Protein AF-X0YEI9-F1 (afdb_monomer_lite)

pLDDT: mean 91.92, std 4.78, range [68.38, 97.94]

Radius of gyration: 16.41 Å; chains: 1; bounding box: 38×36×38 Å

InterPro domains:
  IPR036291 NAD(P)-binding domain superfamily [SSF51735] (2-75)

Organism: NCBI:txid412755

Sequence (115 aa):
MKIAEECGIKFTEPMNKDIIKSKVMNITSNNGVSTLIEATGIPSVAIDSLPLISKRGEIILLGSPRGEFKTDLTEMLEYIHHFRRGPVQFKGAHERQYPVKPNPFVKHSQERNSK

Secondary structure (DSSP, 8-state):
-HHHHHTT-S------HHHHHHHHHHHTTTS-EEEEEE-S--HHHHHHTGGGEEEEEEEEESS---S-----HHHHHHHHH-TTT--PEEEE-SS--S-SS-BTTBS--HHHHT-

Structure (mmCIF, N/CA/C/O backbone):
data_AF-X0YEI9-F1
#
_entry.id   AF-X0YEI9-F1
#
loop_
_atom_site.group_PDB
_atom_site.id
_atom_site.type_symbol
_atom_site.label_atom_id
_atom_site.label_alt_id
_atom_site.label_comp_id
_atom_site.label_asym_id
_atom_site.label_entity_id
_atom_site.label_seq_id
_atom_site.pdbx_PDB_ins_code
_atom_site.Cartn_x
_atom_site.Cartn_y
_atom_site.Cartn_z
_atom_site.occupancy
_atom_site.B_iso_or_equiv
_atom_site.auth_seq_id
_atom_site.auth_comp_id
_atom_site.auth_asym_id
_atom_site.auth_atom_id
_atom_site.pdbx_PDB_model_num
ATOM 1 N N . MET A 1 1 ? -16.558 13.276 -1.630 1.00 86.62 1 MET A N 1
ATOM 2 C CA . MET A 1 1 ? -16.947 12.070 -0.866 1.00 86.62 1 MET A CA 1
ATOM 3 C C . MET A 1 1 ? -18.294 11.529 -1.330 1.00 86.62 1 MET A C 1
ATOM 5 O O . MET A 1 1 ? -18.340 10.348 -1.622 1.00 86.62 1 MET A O 1
ATOM 9 N N . LYS A 1 2 ? -19.288 12.387 -1.608 1.00 91.69 2 LYS A N 1
ATOM 10 C CA . LYS A 1 2 ? -20.584 12.015 -2.211 1.00 91.69 2 LYS A CA 1
ATOM 11 C C . LYS A 1 2 ? -20.543 10.960 -3.339 1.00 91.69 2 LYS A C 1
ATOM 13 O O . LYS A 1 2 ? -21.224 9.956 -3.232 1.00 91.69 2 LYS A O 1
ATOM 18 N N . ILE A 1 3 ? -19.693 11.124 -4.362 1.00 95.62 3 ILE A N 1
ATOM 19 C CA . ILE A 1 3 ? -19.566 10.128 -5.454 1.00 95.62 3 ILE A CA 1
ATOM 20 C C . ILE A 1 3 ? -19.121 8.750 -4.925 1.00 95.62 3 ILE A C 1
ATOM 22 O O . ILE A 1 3 ? -19.626 7.726 -5.361 1.00 95.62 3 ILE A O 1
ATOM 26 N N . ALA A 1 4 ? -18.191 8.703 -3.967 1.00 93.88 4 ALA A N 1
ATOM 27 C CA . ALA A 1 4 ? -17.730 7.440 -3.391 1.00 93.88 4 ALA A CA 1
ATOM 28 C C . ALA A 1 4 ? -18.835 6.759 -2.563 1.00 93.88 4 ALA A C 1
ATOM 30 O O . ALA A 1 4 ? -19.006 5.546 -2.649 1.00 93.88 4 ALA A O 1
ATOM 31 N N . GLU A 1 5 ? -19.611 7.536 -1.807 1.00 94.75 5 GLU A N 1
ATOM 32 C CA . GLU A 1 5 ? -20.781 7.042 -1.068 1.00 94.75 5 GLU A CA 1
ATOM 33 C C . GLU A 1 5 ? -21.847 6.485 -2.028 1.00 94.75 5 GLU A C 1
ATOM 35 O O . GLU A 1 5 ? -22.362 5.391 -1.808 1.00 94.75 5 GLU A O 1
ATOM 40 N N . GLU A 1 6 ? -22.111 7.181 -3.139 1.00 96.75 6 GLU A N 1
ATOM 41 C CA . GLU A 1 6 ? -23.004 6.723 -4.216 1.00 96.75 6 GLU A CA 1
ATOM 42 C C . GLU A 1 6 ? -22.500 5.428 -4.882 1.00 96.75 6 GLU A C 1
ATOM 44 O O . GLU A 1 6 ? -23.302 4.592 -5.295 1.00 96.75 6 GLU A O 1
ATOM 49 N N . CYS A 1 7 ? -21.182 5.205 -4.920 1.00 96.81 7 CYS A N 1
ATOM 50 C CA . CYS A 1 7 ? -20.568 3.945 -5.353 1.00 96.81 7 CYS A CA 1
ATOM 51 C C . CYS A 1 7 ? -20.610 2.826 -4.290 1.00 96.81 7 CYS A C 1
ATOM 53 O O . CYS A 1 7 ? -20.021 1.765 -4.503 1.00 96.81 7 CYS A O 1
ATOM 55 N N . GLY A 1 8 ? -21.273 3.034 -3.149 1.00 96.56 8 GLY A N 1
ATOM 56 C CA . GLY A 1 8 ? -21.416 2.031 -2.092 1.00 96.56 8 GLY A CA 1
ATOM 57 C C . GLY A 1 8 ? -20.213 1.920 -1.151 1.00 96.56 8 GLY A C 1
ATOM 58 O O . GLY A 1 8 ? -20.089 0.932 -0.424 1.00 96.56 8 GLY A O 1
ATOM 59 N N . ILE A 1 9 ? -19.317 2.912 -1.134 1.00 96.00 9 ILE A N 1
ATOM 60 C CA . ILE A 1 9 ? -18.212 2.944 -0.172 1.00 96.00 9 ILE A CA 1
ATOM 61 C C . ILE A 1 9 ? -18.765 3.229 1.228 1.00 96.00 9 ILE A C 1
ATOM 63 O O . ILE A 1 9 ? -19.322 4.289 1.496 1.00 96.00 9 ILE A O 1
ATOM 67 N N . LYS A 1 10 ? -18.571 2.272 2.142 1.00 95.25 10 LYS A N 1
ATOM 68 C CA . LYS A 1 10 ? -19.110 2.322 3.511 1.00 95.25 10 LYS A CA 1
ATOM 69 C C . LYS A 1 10 ? -18.493 3.421 4.383 1.00 95.25 10 LYS A C 1
ATOM 71 O O . LYS A 1 10 ? -19.164 3.947 5.263 1.00 95.25 10 LYS A O 1
ATOM 76 N N . PHE A 1 11 ? -17.212 3.722 4.176 1.00 93.81 11 PHE A N 1
ATOM 77 C CA . PHE A 1 11 ? -16.469 4.698 4.968 1.00 93.81 11 PHE A CA 1
ATOM 78 C C . PHE A 1 11 ? -15.663 5.601 4.044 1.00 93.81 11 PHE A C 1
ATOM 80 O O . PHE A 1 11 ? -14.826 5.123 3.280 1.00 93.81 11 PHE A O 1
ATOM 87 N N . THR A 1 12 ? -15.889 6.905 4.140 1.00 94.06 12 THR A N 1
ATOM 88 C CA . THR A 1 12 ? -15.151 7.915 3.384 1.00 94.06 12 THR A CA 1
ATOM 89 C C . THR A 1 12 ? -14.556 8.923 4.343 1.00 94.06 12 THR A C 1
ATOM 91 O O . THR A 1 12 ? -15.266 9.488 5.170 1.00 94.06 12 THR A O 1
ATOM 94 N N . GLU A 1 13 ? -13.258 9.161 4.221 1.00 90.75 13 GLU A N 1
ATOM 95 C CA . GLU A 1 13 ? -12.533 10.082 5.085 1.00 90.75 13 GLU A CA 1
ATOM 96 C C . GLU A 1 13 ? -11.566 10.918 4.243 1.00 90.75 13 GLU A C 1
ATOM 98 O O . GLU A 1 13 ? -10.931 10.378 3.331 1.00 90.75 13 GLU A O 1
ATOM 103 N N . PRO A 1 14 ? -11.423 12.226 4.513 1.00 87.00 14 PRO A N 1
ATOM 104 C CA . PRO A 1 14 ? -10.367 13.010 3.898 1.00 87.00 14 PRO A CA 1
ATOM 105 C C . PRO A 1 14 ? -9.004 12.515 4.399 1.00 87.00 14 PRO A C 1
ATOM 107 O O . PRO A 1 14 ? -8.833 12.206 5.581 1.00 87.00 14 PRO A O 1
ATOM 110 N N . MET A 1 15 ? -8.014 12.468 3.506 1.00 83.06 15 MET A N 1
ATOM 111 C CA . MET A 1 15 ? -6.653 12.087 3.879 1.00 83.06 15 MET A CA 1
ATOM 112 C C . MET A 1 15 ? -6.028 13.183 4.751 1.00 83.06 15 MET A C 1
ATOM 114 O O . MET A 1 15 ? -5.686 14.260 4.270 1.00 83.06 15 MET A O 1
ATOM 118 N N . ASN A 1 16 ? -5.862 12.887 6.037 1.00 88.25 16 ASN A N 1
ATOM 119 C CA . ASN A 1 16 ? -5.095 13.684 6.986 1.00 88.25 16 ASN A CA 1
ATOM 120 C C . ASN A 1 16 ? -4.151 12.739 7.736 1.00 88.25 16 ASN A C 1
ATOM 122 O O . ASN A 1 16 ? -4.622 11.876 8.474 1.00 88.25 16 ASN A O 1
ATOM 126 N N . LYS A 1 17 ? -2.836 12.891 7.551 1.00 82.44 17 LYS A N 1
ATOM 127 C CA . LYS A 1 17 ? -1.820 11.968 8.089 1.00 82.44 17 LYS A CA 1
ATOM 128 C C . LYS A 1 17 ? -1.895 11.802 9.609 1.00 82.44 17 LYS A C 1
ATOM 130 O O . LYS A 1 17 ? -1.677 10.699 10.103 1.00 82.44 17 LYS A O 1
ATOM 135 N N . ASP A 1 18 ? -2.267 12.859 10.323 1.00 88.12 18 ASP A N 1
ATOM 136 C CA . ASP A 1 18 ? -2.282 12.883 11.787 1.00 88.12 18 ASP A CA 1
ATOM 137 C C . ASP A 1 18 ? -3.483 12.122 12.369 1.00 88.12 18 ASP A C 1
ATOM 139 O O . ASP A 1 18 ? -3.430 11.614 13.488 1.00 88.12 18 ASP A O 1
ATOM 143 N N . ILE A 1 19 ? -4.575 12.013 11.604 1.00 93.06 19 ILE A N 1
ATOM 144 C CA . ILE A 1 19 ? -5.867 11.503 12.090 1.00 93.06 19 ILE A CA 1
ATOM 145 C C . ILE A 1 19 ? -6.276 10.204 11.385 1.00 93.06 19 ILE A C 1
ATOM 147 O O . ILE A 1 19 ? -6.935 9.349 11.973 1.00 93.06 19 ILE A O 1
ATOM 151 N N . ILE A 1 20 ? -5.894 10.011 10.122 1.00 94.25 20 ILE A N 1
ATOM 152 C CA . ILE A 1 20 ? -6.411 8.909 9.301 1.00 94.25 20 ILE A CA 1
ATOM 153 C C . ILE A 1 20 ? -6.056 7.540 9.885 1.00 94.25 20 ILE A C 1
ATOM 155 O O . ILE A 1 20 ? -6.872 6.620 9.845 1.00 94.25 20 ILE A O 1
ATOM 159 N N . LYS A 1 21 ? -4.882 7.417 10.516 1.00 94.12 21 LYS A N 1
ATOM 160 C CA . LYS A 1 21 ? -4.454 6.174 11.160 1.00 94.12 21 LYS A CA 1
ATOM 161 C C . LYS A 1 21 ? -5.399 5.753 12.275 1.00 94.12 21 LYS A C 1
ATOM 163 O O . LYS A 1 21 ? -5.832 4.605 12.284 1.00 94.12 21 LYS A O 1
ATOM 168 N N . SER A 1 22 ? -5.751 6.651 13.193 1.00 95.19 22 SER A N 1
ATOM 169 C CA . SER A 1 22 ? -6.644 6.303 14.306 1.00 95.19 22 SER A CA 1
ATOM 170 C C . SER A 1 22 ? -8.036 5.911 13.805 1.00 95.19 22 SER A C 1
ATOM 172 O O . SER A 1 22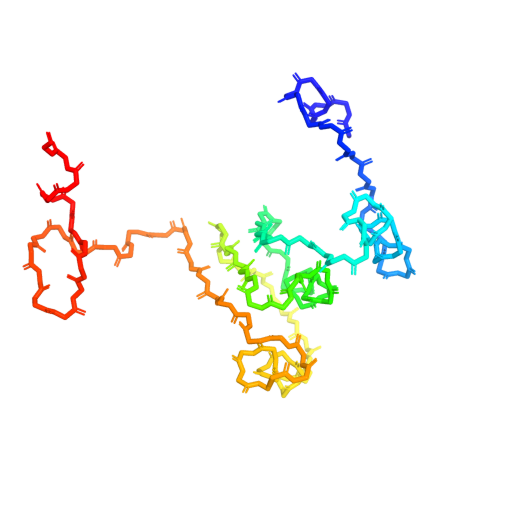 ? -8.608 4.935 14.288 1.00 95.19 22 SER A O 1
ATOM 174 N N . LYS A 1 23 ? -8.540 6.595 12.771 1.00 95.81 23 LYS A N 1
ATOM 175 C CA . LYS A 1 23 ? -9.819 6.268 12.125 1.00 95.81 23 LYS A CA 1
ATOM 176 C C . LYS A 1 23 ? -9.814 4.886 11.476 1.00 95.81 23 LYS A C 1
ATOM 178 O O . LYS A 1 23 ? -10.708 4.086 11.747 1.00 95.81 23 LYS A O 1
ATOM 183 N N . VAL A 1 24 ? -8.793 4.576 10.674 1.00 96.31 24 VAL A N 1
ATOM 184 C CA . VAL A 1 24 ? -8.647 3.255 10.043 1.00 96.31 24 VAL A CA 1
ATOM 185 C C . VAL A 1 24 ? -8.536 2.161 11.100 1.00 96.31 24 VAL A C 1
ATOM 187 O O . VAL A 1 24 ? -9.212 1.140 10.987 1.00 96.31 24 VAL A O 1
ATOM 190 N N . MET A 1 25 ? -7.745 2.373 12.154 1.00 96.06 25 MET A N 1
ATOM 191 C CA . MET A 1 25 ? -7.620 1.400 13.242 1.00 96.06 25 MET A CA 1
ATOM 192 C C . MET A 1 25 ? -8.957 1.169 13.950 1.00 96.06 25 MET A C 1
ATOM 194 O O . MET A 1 25 ? -9.313 0.022 14.193 1.00 96.06 25 MET A O 1
ATOM 198 N N . ASN A 1 26 ? -9.745 2.215 14.205 1.00 96.81 26 ASN A N 1
ATOM 199 C CA . ASN A 1 26 ? -11.075 2.065 14.797 1.00 96.81 26 ASN A CA 1
ATOM 200 C C . ASN A 1 26 ? -12.011 1.217 13.912 1.00 96.81 26 ASN A C 1
ATOM 202 O O . ASN A 1 26 ? -12.640 0.275 14.389 1.00 96.81 26 ASN A O 1
ATOM 206 N N . ILE A 1 27 ? -12.040 1.488 12.603 1.00 96.31 27 ILE A N 1
ATOM 207 C CA . ILE A 1 27 ? -12.870 0.746 11.636 1.00 96.31 27 ILE A CA 1
ATOM 208 C C . ILE A 1 27 ? -12.431 -0.723 11.512 1.00 96.31 27 ILE A C 1
ATOM 210 O O . ILE A 1 27 ? -13.256 -1.601 11.274 1.00 96.31 27 ILE A O 1
ATOM 214 N N . THR A 1 28 ? -11.136 -0.998 11.675 1.00 96.38 28 THR A N 1
ATOM 215 C CA . THR A 1 28 ? -10.522 -2.319 11.441 1.00 96.38 28 THR A CA 1
ATOM 216 C C . THR A 1 28 ? -10.226 -3.095 12.727 1.00 96.38 28 THR A C 1
ATOM 218 O O . THR A 1 28 ? -9.427 -4.035 12.716 1.00 96.38 28 THR A O 1
ATOM 221 N N . SER A 1 29 ? -10.838 -2.711 13.854 1.00 96.19 29 SER A N 1
ATOM 222 C CA . SER A 1 29 ? -10.609 -3.343 15.165 1.00 96.19 29 SER A CA 1
ATOM 223 C C . SER A 1 29 ? -9.119 -3.436 15.525 1.00 96.19 29 SER A C 1
ATOM 225 O O . SER A 1 29 ? -8.636 -4.459 16.004 1.00 96.19 29 SER A O 1
ATOM 227 N N . ASN A 1 30 ? -8.390 -2.351 15.263 1.00 95.62 30 ASN A N 1
ATOM 228 C CA . ASN A 1 30 ? -6.964 -2.164 15.518 1.00 95.62 30 ASN A CA 1
ATOM 229 C C . ASN A 1 30 ? -6.020 -3.078 14.709 1.00 95.62 30 ASN A C 1
ATOM 231 O O . ASN A 1 30 ? -4.866 -3.264 15.093 1.00 95.62 30 ASN A O 1
ATOM 235 N N . ASN A 1 31 ? -6.487 -3.642 13.588 1.00 94.19 31 ASN A N 1
ATOM 236 C CA . ASN A 1 31 ? -5.658 -4.485 12.720 1.00 94.19 31 ASN A CA 1
ATOM 237 C C . ASN A 1 31 ? -5.001 -3.719 11.566 1.00 94.19 31 ASN A C 1
ATOM 239 O O . ASN A 1 31 ? -3.940 -4.134 11.103 1.00 94.19 31 ASN A O 1
ATOM 243 N N . GLY A 1 32 ? -5.612 -2.628 11.096 1.00 95.94 32 GLY A N 1
ATOM 244 C CA . GLY A 1 32 ? -5.274 -2.002 9.818 1.00 95.94 32 GLY A CA 1
ATOM 245 C C . GLY A 1 32 ? -5.963 -2.691 8.636 1.00 95.94 32 GLY A C 1
ATOM 246 O O . GLY A 1 32 ? -6.684 -3.678 8.795 1.00 95.94 32 GLY A O 1
ATOM 247 N N . VAL A 1 33 ? -5.760 -2.164 7.429 1.00 97.12 33 VAL A N 1
ATOM 248 C CA . VAL A 1 33 ? -6.353 -2.728 6.206 1.00 97.12 33 VAL A CA 1
ATOM 249 C C . VAL A 1 33 ? -5.564 -3.938 5.709 1.00 97.12 33 VAL A C 1
ATOM 251 O O . VAL A 1 33 ? -4.336 -3.969 5.783 1.00 97.12 33 VAL A O 1
ATOM 254 N N . SER A 1 34 ? -6.247 -4.951 5.179 1.00 97.50 34 SER A N 1
ATOM 255 C CA . SER A 1 34 ? -5.577 -6.084 4.522 1.00 97.50 34 SER A CA 1
ATOM 256 C C . SER A 1 34 ? -4.948 -5.676 3.191 1.00 97.50 34 SER A C 1
ATOM 258 O O . SER A 1 34 ? -3.851 -6.118 2.867 1.00 97.50 34 SER A O 1
ATOM 260 N N . THR A 1 35 ? -5.635 -4.804 2.455 1.00 97.94 35 THR A N 1
ATOM 261 C CA . THR A 1 35 ? -5.260 -4.350 1.118 1.00 97.94 35 THR A CA 1
ATOM 262 C C . THR A 1 35 ? -5.457 -2.845 1.040 1.00 97.94 35 THR A C 1
ATOM 264 O O . THR A 1 35 ? -6.538 -2.338 1.343 1.00 97.94 35 THR A O 1
ATOM 267 N N . LEU A 1 36 ? -4.416 -2.135 0.618 1.00 97.00 36 LEU A N 1
ATOM 268 C CA . LEU A 1 36 ? -4.446 -0.710 0.329 1.00 97.00 36 LEU A CA 1
ATOM 269 C C . LEU A 1 36 ? -4.303 -0.486 -1.175 1.0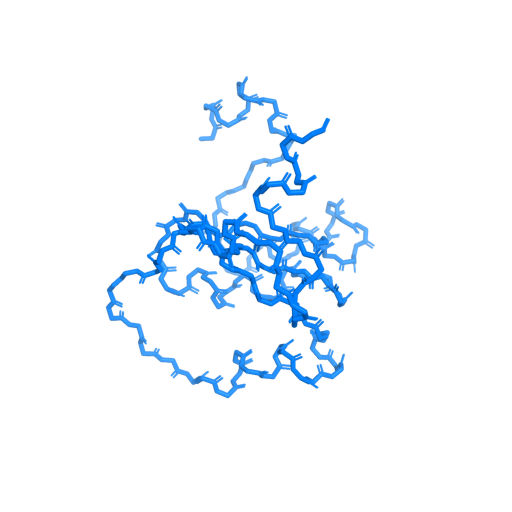0 97.00 36 LEU A C 1
ATOM 271 O O . LEU A 1 36 ? -3.372 -1.001 -1.784 1.00 97.00 36 LEU A O 1
ATOM 275 N N . ILE A 1 37 ? -5.202 0.290 -1.777 1.00 97.12 37 ILE A N 1
ATOM 276 C CA . ILE A 1 37 ? -5.123 0.655 -3.197 1.00 97.12 37 ILE A CA 1
ATOM 277 C C . ILE A 1 37 ? -4.705 2.121 -3.282 1.00 97.12 37 ILE A C 1
ATOM 279 O O . ILE A 1 37 ? -5.460 3.010 -2.894 1.00 97.12 37 ILE A O 1
ATOM 283 N N . GLU A 1 38 ? -3.502 2.370 -3.790 1.00 95.00 38 GLU A N 1
ATOM 284 C CA . GLU A 1 38 ? -3.017 3.712 -4.101 1.00 95.00 38 GLU A CA 1
ATOM 285 C C . GLU A 1 38 ? -3.450 4.045 -5.534 1.00 95.00 38 GLU A C 1
ATOM 287 O O . GLU A 1 38 ? -2.982 3.438 -6.501 1.00 95.00 38 GLU A O 1
ATOM 292 N N . ALA A 1 39 ? -4.402 4.969 -5.656 1.00 94.69 39 ALA A N 1
ATOM 293 C CA . ALA A 1 39 ? -5.001 5.382 -6.925 1.00 94.69 39 ALA A CA 1
ATOM 294 C C . ALA A 1 39 ? -4.951 6.907 -7.142 1.00 94.69 39 ALA A C 1
ATOM 296 O O . ALA A 1 39 ? -5.625 7.427 -8.028 1.00 94.69 39 ALA A O 1
ATOM 297 N N . THR A 1 40 ? -4.178 7.633 -6.331 1.00 93.12 40 THR A N 1
ATOM 298 C CA . THR A 1 40 ? -3.985 9.085 -6.457 1.00 93.12 40 THR A CA 1
ATOM 299 C C . THR A 1 40 ? -2.833 9.427 -7.396 1.00 93.12 40 THR A C 1
ATOM 301 O O . THR A 1 40 ? -2.857 10.483 -8.024 1.00 93.12 40 THR A O 1
ATOM 304 N N . GLY A 1 41 ? -1.819 8.555 -7.492 1.00 91.06 41 GLY A N 1
ATOM 305 C CA . GLY A 1 41 ? -0.591 8.835 -8.232 1.00 91.06 41 GLY A CA 1
ATOM 306 C C . GLY A 1 41 ? 0.323 9.855 -7.543 1.00 91.06 41 GLY A C 1
ATOM 307 O O . GLY A 1 41 ? 1.272 10.327 -8.168 1.00 91.06 41 GLY A O 1
ATOM 308 N N . ILE A 1 42 ? 0.065 10.200 -6.276 1.00 93.00 42 ILE A N 1
ATOM 309 C CA . ILE A 1 42 ? 0.872 11.136 -5.485 1.00 93.00 42 ILE A CA 1
ATOM 310 C C . ILE A 1 42 ? 1.910 10.336 -4.671 1.00 93.00 42 ILE A C 1
ATOM 312 O O . ILE A 1 42 ? 1.520 9.574 -3.782 1.00 93.00 42 ILE A O 1
ATOM 316 N N . PRO A 1 43 ? 3.228 10.518 -4.897 1.00 93.12 43 PRO A N 1
ATOM 317 C CA . PRO A 1 43 ? 4.260 9.696 -4.259 1.00 93.12 43 PRO A CA 1
ATOM 318 C C . PRO A 1 43 ? 4.246 9.725 -2.727 1.00 93.12 43 PRO A C 1
ATOM 320 O O . PRO A 1 43 ? 4.463 8.692 -2.098 1.00 93.12 43 PRO A O 1
ATOM 323 N N . SER A 1 44 ? 3.950 10.877 -2.114 1.00 92.75 44 SER A N 1
ATOM 324 C CA . SER A 1 44 ? 3.911 10.979 -0.651 1.00 92.75 44 SER A CA 1
ATOM 325 C C . SER A 1 44 ? 2.828 10.084 -0.048 1.00 92.75 44 SER A C 1
ATOM 327 O O . SER A 1 44 ? 3.087 9.382 0.924 1.00 92.75 44 SER A O 1
ATOM 329 N N . VAL A 1 45 ? 1.648 10.025 -0.680 1.00 92.31 45 VAL A N 1
ATOM 330 C CA . VAL A 1 45 ? 0.493 9.252 -0.194 1.00 92.31 45 VAL A CA 1
ATOM 331 C C . VAL A 1 45 ? 0.821 7.763 -0.117 1.00 92.31 45 VAL A C 1
ATOM 333 O O . VAL A 1 45 ? 0.410 7.098 0.835 1.00 92.31 45 VAL A O 1
ATOM 336 N N . ALA A 1 46 ? 1.610 7.246 -1.062 1.00 91.81 46 ALA A N 1
ATOM 337 C CA . ALA A 1 46 ? 2.053 5.855 -1.049 1.00 91.81 46 ALA A CA 1
ATOM 338 C C . ALA A 1 46 ? 2.856 5.510 0.220 1.00 91.81 46 ALA A C 1
ATOM 340 O O . ALA A 1 46 ? 2.704 4.417 0.752 1.00 91.81 46 ALA A O 1
ATOM 341 N N . ILE A 1 47 ? 3.667 6.444 0.731 1.00 91.94 47 ILE A N 1
ATOM 342 C CA . ILE A 1 47 ? 4.496 6.240 1.930 1.00 91.94 47 ILE A CA 1
ATOM 343 C C . ILE A 1 47 ? 3.707 6.540 3.206 1.00 91.94 47 ILE A C 1
ATOM 345 O O . ILE A 1 47 ? 3.722 5.745 4.146 1.00 91.94 47 ILE A O 1
ATOM 349 N N . ASP A 1 48 ? 2.950 7.636 3.217 1.00 92.75 48 ASP A N 1
ATOM 350 C CA . ASP A 1 48 ? 2.140 8.067 4.363 1.00 92.75 48 ASP A CA 1
ATOM 351 C C . ASP A 1 48 ? 1.065 7.050 4.760 1.00 92.75 48 ASP A C 1
ATOM 353 O O . ASP A 1 48 ? 0.593 7.038 5.898 1.00 92.75 48 ASP A O 1
ATOM 357 N N . SER A 1 49 ? 0.652 6.213 3.810 1.00 93.94 49 SER A N 1
ATOM 358 C CA . SER A 1 49 ? -0.403 5.224 3.989 1.00 93.94 49 SER A CA 1
ATOM 359 C 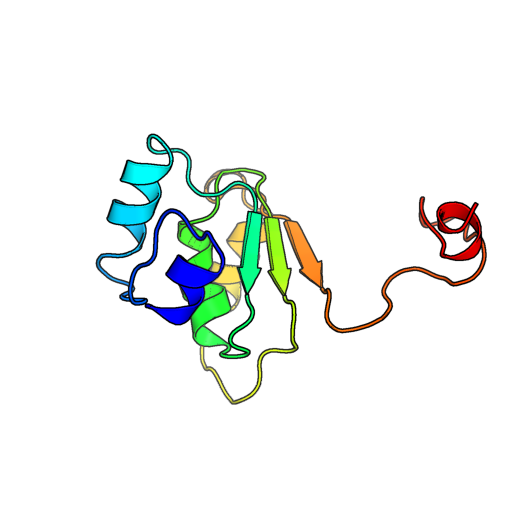C . SER A 1 49 ? 0.096 3.837 4.410 1.00 93.94 49 SER A C 1
ATOM 361 O O . SER A 1 49 ? -0.705 3.035 4.888 1.00 93.94 49 SER A O 1
ATOM 363 N N . LEU A 1 50 ? 1.406 3.558 4.349 1.00 94.44 50 LEU A N 1
ATOM 364 C CA . LEU A 1 50 ? 1.979 2.281 4.811 1.00 94.44 50 LEU A CA 1
ATOM 365 C C . LEU A 1 50 ? 1.628 1.928 6.269 1.00 94.44 50 LEU A C 1
ATOM 367 O O . LEU A 1 50 ? 1.283 0.773 6.523 1.00 94.44 50 LEU A O 1
ATOM 371 N N . PRO A 1 51 ? 1.612 2.876 7.234 1.00 94.12 51 PRO A N 1
ATOM 372 C CA . PRO A 1 51 ? 1.216 2.586 8.613 1.00 94.12 51 PRO A CA 1
ATOM 373 C C . PRO A 1 51 ? -0.251 2.160 8.789 1.00 94.12 51 PRO A C 1
ATOM 375 O O . PRO A 1 51 ? -0.635 1.784 9.900 1.00 94.12 51 PRO A O 1
ATOM 378 N N . LEU A 1 52 ? -1.085 2.295 7.751 1.00 95.62 52 LEU A N 1
ATOM 379 C CA . LEU A 1 52 ? -2.499 1.906 7.760 1.00 95.62 52 LEU A CA 1
ATOM 380 C C . LEU A 1 52 ? -2.686 0.418 7.449 1.00 95.62 52 LEU A C 1
ATOM 382 O O . LEU A 1 52 ? -3.758 -0.130 7.705 1.00 95.62 52 LEU A O 1
ATOM 386 N N . ILE A 1 53 ? -1.664 -0.221 6.878 1.00 96.38 53 ILE A N 1
ATOM 387 C CA . ILE A 1 53 ? -1.713 -1.596 6.397 1.00 96.38 53 ILE A CA 1
ATOM 388 C C . ILE A 1 53 ? -1.465 -2.546 7.567 1.00 96.38 53 ILE A C 1
ATOM 390 O O . ILE A 1 53 ? -0.563 -2.363 8.385 1.00 96.38 53 ILE A O 1
ATOM 394 N N . SER A 1 54 ? -2.285 -3.584 7.643 1.00 95.81 54 SER A N 1
ATOM 395 C CA . SER A 1 54 ? -2.114 -4.680 8.588 1.00 95.81 54 SER A CA 1
ATOM 396 C C . SER A 1 54 ? -0.812 -5.447 8.342 1.00 95.81 54 SER A C 1
ATOM 398 O O . SER A 1 54 ? -0.254 -5.469 7.241 1.00 95.81 54 SER A O 1
ATOM 400 N N . LYS A 1 55 ? -0.309 -6.141 9.369 1.00 93.31 55 LYS A N 1
ATOM 401 C CA . LYS A 1 55 ? 0.855 -7.020 9.191 1.00 93.31 55 LYS A CA 1
ATOM 402 C C . LYS A 1 55 ? 0.544 -8.091 8.145 1.00 93.31 55 LYS A C 1
ATOM 404 O O . LYS A 1 55 ? -0.454 -8.790 8.275 1.00 93.31 55 LYS A O 1
ATOM 409 N N . ARG A 1 56 ? 1.458 -8.279 7.184 1.00 94.00 56 ARG A N 1
ATOM 410 C CA . ARG A 1 56 ? 1.295 -9.185 6.026 1.00 94.00 56 ARG A CA 1
ATOM 411 C C . ARG A 1 56 ? 0.202 -8.763 5.037 1.00 94.00 56 ARG A C 1
ATOM 413 O O . ARG A 1 56 ? -0.156 -9.561 4.173 1.00 94.00 56 ARG A O 1
ATOM 420 N N . GLY A 1 57 ? -0.312 -7.541 5.155 1.00 96.94 57 GLY A N 1
ATOM 421 C CA . GLY A 1 57 ? -1.173 -6.951 4.143 1.00 96.94 57 GLY A CA 1
ATOM 422 C C . GLY A 1 57 ? -0.406 -6.584 2.874 1.00 96.94 57 GLY A C 1
ATOM 423 O O . GLY A 1 57 ? 0.759 -6.946 2.674 1.00 96.94 57 GLY A O 1
ATOM 424 N N . GLU A 1 58 ? -1.073 -5.845 2.003 1.00 97.69 58 GLU A N 1
ATOM 425 C CA . GLU A 1 58 ? -0.535 -5.464 0.705 1.00 97.69 58 GLU A CA 1
ATOM 426 C C . GLU A 1 58 ? -0.895 -4.030 0.326 1.00 97.69 58 GLU A C 1
ATOM 428 O O . GLU A 1 58 ? -1.930 -3.497 0.730 1.00 97.69 58 GLU A O 1
ATOM 433 N N . ILE A 1 59 ? -0.041 -3.434 -0.498 1.00 96.94 59 ILE A N 1
ATOM 434 C CA . ILE A 1 59 ? -0.312 -2.203 -1.229 1.00 96.94 59 ILE A CA 1
ATOM 435 C C . ILE A 1 59 ? -0.327 -2.502 -2.728 1.00 96.94 59 ILE A C 1
ATOM 437 O O . ILE A 1 59 ? 0.575 -3.154 -3.261 1.00 96.94 59 ILE A O 1
ATOM 441 N N . ILE A 1 60 ? -1.360 -2.014 -3.406 1.00 96.94 60 ILE A N 1
ATOM 442 C CA . ILE A 1 60 ? -1.540 -2.084 -4.852 1.00 96.94 60 ILE A CA 1
ATOM 443 C C . ILE A 1 60 ? -1.387 -0.671 -5.404 1.00 96.94 60 ILE A C 1
ATOM 445 O O . ILE A 1 60 ? -2.223 0.196 -5.154 1.00 96.94 60 ILE A O 1
ATOM 449 N N . LEU A 1 61 ? -0.326 -0.448 -6.173 1.00 95.06 61 LEU A N 1
ATOM 450 C CA . LEU A 1 61 ? -0.098 0.787 -6.914 1.00 95.06 61 LEU A CA 1
ATOM 451 C C . LEU A 1 61 ? -0.859 0.695 -8.241 1.00 95.06 61 LEU A C 1
ATOM 453 O O . LEU A 1 61 ? -0.399 0.044 -9.187 1.00 95.06 61 LEU A O 1
ATOM 457 N N . LEU A 1 62 ? -2.055 1.289 -8.288 1.00 94.62 62 LEU A N 1
ATOM 458 C CA . LEU A 1 62 ? -2.928 1.239 -9.466 1.00 94.62 62 LEU A CA 1
ATOM 459 C C . LEU A 1 62 ? -2.370 2.079 -10.619 1.00 94.62 62 LEU A C 1
ATOM 461 O O . LEU A 1 62 ? -2.532 1.726 -11.783 1.00 94.62 62 LEU A O 1
ATOM 465 N N . GLY A 1 63 ? -1.677 3.165 -10.288 1.00 89.44 63 GLY A N 1
ATOM 466 C CA . GLY A 1 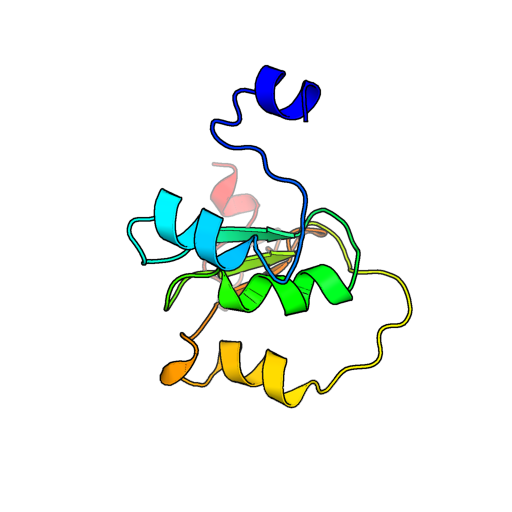63 ? -0.929 3.992 -11.225 1.00 89.44 63 GLY A CA 1
ATOM 467 C C . GLY A 1 63 ? 0.540 4.096 -10.837 1.00 89.44 63 GLY A C 1
ATOM 468 O O . GLY A 1 63 ? 0.932 3.751 -9.724 1.00 89.44 63 GLY A O 1
ATOM 469 N N . SER A 1 64 ? 1.365 4.600 -11.754 1.00 88.69 64 SER A N 1
ATOM 470 C CA . SER A 1 64 ? 2.711 5.055 -11.400 1.00 88.69 64 SER A CA 1
ATOM 471 C C . SER A 1 64 ? 2.608 6.365 -10.615 1.00 88.69 64 SER A C 1
ATOM 473 O O . SER A 1 64 ? 2.042 7.318 -11.159 1.00 88.69 64 SER A O 1
ATOM 475 N N . PRO A 1 65 ? 3.160 6.462 -9.391 1.00 90.06 65 PRO A N 1
ATOM 476 C CA . PRO A 1 65 ? 3.283 7.744 -8.712 1.00 90.06 65 PRO A CA 1
ATOM 477 C C . PRO A 1 65 ? 4.119 8.715 -9.555 1.00 90.06 65 PRO A C 1
ATOM 479 O O . PRO A 1 65 ? 5.153 8.325 -10.100 1.00 90.06 65 PRO A O 1
ATOM 482 N N . ARG A 1 66 ? 3.666 9.964 -9.702 1.00 89.75 66 ARG A N 1
ATOM 483 C CA . ARG A 1 66 ? 4.313 10.983 -10.545 1.00 89.75 66 ARG A CA 1
ATOM 484 C C . ARG A 1 66 ? 4.705 12.209 -9.729 1.00 89.75 66 ARG A C 1
ATOM 486 O O . ARG A 1 66 ? 3.997 12.603 -8.809 1.00 89.75 66 ARG A O 1
ATOM 493 N N . GLY A 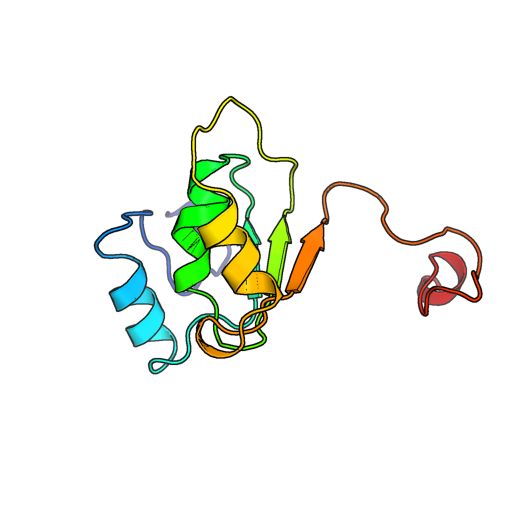1 67 ? 5.799 12.848 -10.134 1.00 91.44 67 GLY A N 1
ATOM 494 C CA . GLY A 1 67 ? 6.345 14.038 -9.481 1.00 91.44 67 GLY A CA 1
ATOM 495 C C . GLY A 1 67 ? 7.516 13.725 -8.552 1.00 91.44 67 GLY A C 1
ATOM 496 O O . GLY A 1 67 ? 7.770 12.573 -8.201 1.00 91.44 67 GLY A O 1
ATOM 497 N N . GLU A 1 68 ? 8.251 14.768 -8.182 1.00 91.88 68 GLU A N 1
ATOM 498 C CA . GLU A 1 68 ? 9.378 14.651 -7.262 1.00 91.88 68 GLU A CA 1
ATOM 499 C C . GLU A 1 68 ? 8.886 14.508 -5.821 1.00 91.88 68 GLU A C 1
ATOM 501 O O . GLU A 1 68 ? 8.012 15.244 -5.362 1.00 91.88 68 GLU A O 1
ATOM 506 N N . PHE A 1 69 ? 9.475 13.567 -5.087 1.00 92.69 69 PHE A N 1
ATOM 507 C CA . PHE A 1 69 ? 9.229 13.405 -3.662 1.00 92.69 69 PHE A CA 1
ATOM 508 C C . PHE A 1 69 ? 10.520 13.009 -2.955 1.00 92.69 69 PHE A C 1
ATOM 510 O O . PHE A 1 69 ? 11.066 11.930 -3.178 1.00 92.69 69 PHE A O 1
ATOM 517 N N . LYS A 1 70 ? 11.021 13.909 -2.106 1.00 94.88 70 LYS A N 1
ATOM 518 C CA . LYS A 1 70 ? 12.223 13.684 -1.305 1.00 94.88 70 LYS A CA 1
ATOM 519 C C . LYS A 1 70 ? 11.841 12.990 -0.003 1.00 94.88 70 LYS A C 1
ATOM 521 O O . LYS A 1 70 ? 11.061 13.528 0.778 1.00 94.88 70 LYS A O 1
ATOM 526 N N . THR A 1 71 ? 12.409 11.816 0.238 1.00 92.50 71 THR A N 1
ATOM 527 C CA . THR A 1 71 ? 12.121 11.004 1.424 1.00 92.50 71 THR A CA 1
ATOM 528 C C . THR A 1 71 ? 13.290 10.075 1.745 1.00 92.50 71 THR A C 1
ATOM 530 O O . THR A 1 71 ? 14.179 9.893 0.910 1.00 92.50 71 THR A O 1
ATOM 533 N N . ASP A 1 72 ? 13.290 9.498 2.946 1.00 92.94 72 ASP A N 1
ATOM 534 C CA . ASP A 1 72 ? 14.198 8.410 3.299 1.00 92.94 72 ASP A CA 1
ATOM 535 C C . ASP A 1 72 ? 13.598 7.079 2.836 1.00 92.94 72 ASP A C 1
ATOM 537 O O . ASP A 1 72 ? 12.606 6.580 3.373 1.00 92.94 72 ASP A O 1
ATOM 541 N N . LEU A 1 73 ? 14.221 6.491 1.817 1.00 92.19 73 LEU A N 1
ATOM 542 C CA . LEU A 1 73 ? 13.785 5.219 1.258 1.00 92.19 73 LEU A CA 1
ATOM 543 C C . LEU A 1 73 ? 13.910 4.068 2.271 1.00 92.19 73 LEU A C 1
ATOM 545 O O . LEU A 1 73 ? 13.158 3.098 2.181 1.00 92.19 73 LEU A O 1
ATOM 549 N N . THR A 1 74 ? 14.802 4.181 3.258 1.00 93.06 74 THR A N 1
ATOM 550 C CA . THR A 1 74 ? 15.009 3.170 4.303 1.00 93.06 74 THR A CA 1
ATOM 551 C C . THR A 1 74 ? 13.715 2.897 5.064 1.00 93.06 74 THR A C 1
ATOM 553 O O . THR A 1 74 ? 13.328 1.740 5.235 1.00 93.06 74 THR A O 1
ATOM 556 N N . GLU A 1 75 ? 12.982 3.948 5.442 1.00 89.94 75 GLU A N 1
ATOM 557 C CA . GLU A 1 75 ? 11.737 3.810 6.201 1.00 89.94 75 GLU A CA 1
ATOM 558 C C . GLU A 1 75 ? 10.651 3.057 5.430 1.00 89.94 75 GLU A C 1
ATOM 560 O O . GLU A 1 75 ? 9.886 2.290 6.025 1.00 89.94 75 GLU A O 1
ATOM 565 N N . MET A 1 76 ? 10.588 3.274 4.115 1.00 91.69 76 MET A N 1
ATOM 566 C CA . MET A 1 76 ? 9.664 2.587 3.218 1.00 91.69 76 MET A CA 1
ATOM 567 C C . MET A 1 76 ? 10.091 1.131 3.002 1.00 91.69 76 MET A C 1
ATOM 569 O O . MET A 1 76 ? 9.266 0.227 3.132 1.00 91.69 76 MET A O 1
ATOM 573 N N . LEU A 1 77 ? 11.379 0.880 2.750 1.00 93.44 77 LEU A N 1
ATOM 574 C CA . LEU A 1 77 ? 11.899 -0.470 2.533 1.00 93.44 77 LEU A CA 1
ATOM 575 C C . LEU A 1 77 ? 11.739 -1.359 3.768 1.00 93.44 77 LEU A C 1
ATOM 577 O O . LEU A 1 77 ? 11.485 -2.554 3.612 1.00 93.44 77 LEU A O 1
ATOM 581 N N . GLU A 1 78 ? 11.817 -0.805 4.983 1.00 94.50 78 GLU A N 1
ATOM 582 C CA . GLU A 1 78 ? 11.551 -1.548 6.222 1.00 94.50 78 GLU A CA 1
ATOM 583 C C . GLU A 1 78 ? 10.157 -2.200 6.236 1.00 94.50 78 GLU A C 1
ATOM 585 O O . GLU A 1 78 ? 10.006 -3.283 6.800 1.00 94.50 78 GLU A O 1
ATOM 590 N N . TYR A 1 79 ? 9.142 -1.620 5.583 1.00 94.81 79 TYR A N 1
ATOM 591 C CA . TYR A 1 79 ? 7.825 -2.266 5.468 1.00 94.81 79 TYR A CA 1
ATOM 592 C C . TYR A 1 79 ? 7.854 -3.536 4.615 1.00 94.81 79 TYR A C 1
ATOM 594 O O . TYR A 1 79 ? 6.999 -4.394 4.779 1.00 94.81 79 TYR A O 1
ATOM 602 N N . ILE A 1 80 ? 8.826 -3.702 3.721 1.00 94.12 80 ILE A N 1
ATOM 603 C CA . ILE A 1 80 ? 8.902 -4.886 2.856 1.00 94.12 80 ILE A CA 1
ATOM 604 C C . ILE A 1 80 ? 9.480 -6.075 3.627 1.00 94.12 80 ILE A C 1
ATOM 606 O O . ILE A 1 80 ? 8.958 -7.187 3.555 1.00 94.12 80 ILE A O 1
ATOM 610 N N . HIS A 1 81 ? 10.567 -5.852 4.369 1.00 88.69 81 HIS A N 1
ATOM 611 C CA . HIS A 1 81 ? 11.400 -6.941 4.890 1.00 88.69 81 HIS A CA 1
ATOM 612 C C . HIS A 1 81 ? 11.487 -7.000 6.421 1.00 88.69 81 HIS A C 1
ATOM 614 O O . HIS A 1 81 ? 11.929 -8.014 6.962 1.00 88.69 81 HIS A O 1
ATOM 620 N N . HIS A 1 82 ? 11.047 -5.969 7.151 1.00 91.88 82 HIS A N 1
ATOM 621 C CA . HIS A 1 82 ? 11.147 -5.945 8.607 1.00 91.88 82 HIS A CA 1
ATOM 622 C C . HIS A 1 82 ? 9.848 -6.413 9.281 1.00 91.88 82 HIS A C 1
ATOM 624 O O . HIS A 1 82 ? 8.832 -5.714 9.302 1.00 91.88 82 HIS A O 1
ATOM 630 N N . PHE A 1 83 ? 9.892 -7.565 9.962 1.00 86.56 83 PHE A N 1
ATOM 631 C CA . PHE A 1 83 ? 8.714 -8.172 10.604 1.00 86.56 83 PHE A CA 1
ATOM 632 C C . PHE A 1 83 ? 7.964 -7.230 11.564 1.00 86.56 83 PHE A C 1
ATOM 634 O O . PHE A 1 83 ? 6.733 -7.249 11.616 1.00 86.56 83 PHE A O 1
ATOM 641 N N . ARG A 1 84 ? 8.684 -6.369 12.303 1.00 86.00 84 ARG A N 1
ATOM 642 C CA . ARG A 1 84 ? 8.074 -5.392 13.229 1.00 86.00 84 ARG A CA 1
ATOM 643 C C . ARG A 1 84 ? 7.135 -4.402 12.533 1.00 86.00 84 ARG A C 1
ATOM 645 O O . ARG A 1 84 ? 6.107 -4.081 13.120 1.00 86.00 84 ARG A O 1
ATOM 652 N N . ARG A 1 85 ? 7.468 -3.950 11.317 1.00 82.44 85 ARG A N 1
ATOM 653 C CA . ARG A 1 85 ? 6.612 -3.047 10.526 1.00 82.44 85 ARG A CA 1
ATOM 654 C C . ARG A 1 85 ? 5.501 -3.796 9.784 1.00 82.44 85 ARG A C 1
ATOM 656 O O . ARG A 1 85 ? 4.531 -3.182 9.367 1.00 82.44 85 ARG A O 1
ATOM 663 N N . GLY A 1 86 ? 5.599 -5.125 9.737 1.00 81.81 86 GLY A N 1
ATOM 664 C CA . GLY A 1 86 ? 4.699 -6.000 9.001 1.00 81.81 86 GLY A CA 1
ATOM 665 C C . GLY A 1 86 ? 5.234 -6.170 7.585 1.00 81.81 86 GLY A C 1
ATOM 666 O O . GLY A 1 86 ? 5.335 -5.167 6.903 1.00 81.81 86 GLY A O 1
ATOM 667 N N . PRO A 1 87 ? 5.593 -7.389 7.141 1.00 91.94 87 PRO A N 1
ATOM 668 C CA . PRO A 1 87 ? 6.139 -7.601 5.802 1.00 91.94 87 PRO A CA 1
ATOM 669 C C . PRO A 1 87 ? 5.027 -7.395 4.764 1.00 91.94 87 PRO A C 1
ATOM 671 O O . PRO A 1 87 ? 4.258 -8.314 4.475 1.00 91.94 87 PRO A O 1
ATOM 674 N N . VAL A 1 88 ? 4.888 -6.159 4.293 1.00 96.75 88 VAL A N 1
ATOM 675 C CA . VAL A 1 88 ? 3.876 -5.714 3.337 1.00 96.75 88 VAL A CA 1
ATOM 676 C C . VAL A 1 88 ? 4.291 -6.132 1.933 1.00 96.75 88 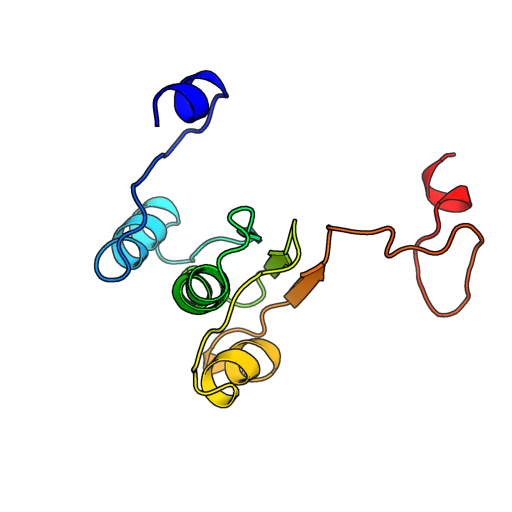VAL A C 1
ATOM 678 O O . VAL A 1 88 ? 5.429 -5.929 1.509 1.00 96.75 88 VAL A O 1
ATOM 681 N N . GLN A 1 89 ? 3.344 -6.685 1.179 1.00 96.31 89 GLN A N 1
ATOM 682 C CA . GLN A 1 89 ? 3.542 -6.972 -0.238 1.00 96.31 89 GLN A CA 1
ATOM 683 C C . GLN A 1 89 ? 3.286 -5.722 -1.078 1.00 96.31 89 GLN A C 1
ATOM 685 O O . GLN A 1 89 ? 2.214 -5.128 -0.999 1.00 96.31 89 GLN A O 1
ATOM 690 N N . PHE A 1 90 ? 4.244 -5.360 -1.927 1.00 94.88 90 PHE A N 1
ATOM 691 C CA . PHE A 1 90 ? 4.087 -4.290 -2.909 1.00 94.88 90 PHE A CA 1
ATOM 692 C C . PHE A 1 90 ? 3.725 -4.895 -4.263 1.00 94.88 90 PHE A C 1
ATOM 694 O O . PHE A 1 90 ? 4.443 -5.752 -4.778 1.00 94.88 90 PHE A O 1
ATOM 701 N N . LYS A 1 91 ? 2.605 -4.453 -4.836 1.00 93.62 91 LYS A N 1
ATOM 702 C CA . LYS A 1 91 ? 2.087 -4.931 -6.122 1.00 93.62 91 LYS A CA 1
ATOM 703 C C . LYS A 1 91 ? 1.821 -3.751 -7.048 1.00 93.62 91 LYS A C 1
ATOM 705 O O . LYS A 1 91 ? 1.343 -2.710 -6.608 1.00 93.62 91 LYS A O 1
ATOM 710 N N . GLY A 1 92 ? 2.113 -3.917 -8.335 1.00 92.06 92 GLY A N 1
ATOM 711 C CA . GLY A 1 92 ? 1.737 -2.949 -9.365 1.00 92.06 92 GLY A CA 1
ATOM 712 C C . GLY A 1 92 ? 0.508 -3.429 -10.132 1.00 92.06 92 GLY A C 1
ATOM 713 O O . GLY A 1 92 ? 0.362 -4.623 -10.378 1.00 92.06 92 GLY A O 1
ATOM 714 N N . ALA A 1 93 ? -0.367 -2.507 -10.520 1.00 90.62 93 ALA A N 1
ATOM 715 C CA . ALA A 1 93 ? -1.558 -2.816 -11.315 1.00 90.62 93 ALA A CA 1
ATOM 716 C C . ALA A 1 93 ? -1.767 -1.868 -12.513 1.00 90.62 93 ALA A C 1
ATOM 718 O O . ALA A 1 93 ? -2.782 -1.972 -13.192 1.00 90.62 93 ALA A O 1
ATOM 719 N N . HIS A 1 94 ? -0.806 -0.981 -12.796 1.00 83.88 94 HIS A N 1
ATOM 720 C CA . HIS A 1 94 ? -0.889 -0.032 -13.914 1.00 83.88 94 HIS A CA 1
ATOM 721 C C . HIS A 1 94 ? -0.766 -0.704 -15.289 1.00 83.88 94 HIS A C 1
ATOM 723 O O . HIS A 1 94 ? -1.431 -0.306 -16.237 1.00 83.88 94 HIS A O 1
ATOM 729 N N . GLU A 1 95 ? 0.077 -1.732 -15.396 1.00 83.06 95 GLU A N 1
ATOM 730 C CA . GLU A 1 95 ? 0.374 -2.415 -16.658 1.00 83.06 95 GLU A CA 1
ATOM 731 C C . GLU A 1 95 ? 0.217 -3.930 -16.542 1.00 83.06 95 GLU A C 1
ATOM 733 O O . GLU A 1 95 ? 0.153 -4.495 -15.445 1.00 83.06 95 GLU A O 1
ATOM 738 N N . ARG A 1 96 ? 0.190 -4.610 -17.695 1.00 78.50 96 ARG A N 1
ATOM 739 C CA . ARG A 1 96 ? 0.137 -6.078 -17.764 1.00 78.50 96 ARG A CA 1
ATOM 740 C C . ARG A 1 96 ? 1.373 -6.692 -17.097 1.00 78.50 96 ARG A C 1
ATOM 742 O O . ARG A 1 96 ? 2.442 -6.746 -17.693 1.00 78.50 96 ARG A O 1
ATOM 749 N N . GLN A 1 97 ? 1.207 -7.199 -15.874 1.00 79.44 97 GLN A N 1
ATOM 750 C CA . GLN A 1 97 ? 2.290 -7.854 -15.126 1.00 79.44 97 GLN A CA 1
ATOM 751 C C . GLN A 1 97 ? 2.430 -9.352 -15.426 1.00 79.44 97 GLN A C 1
ATOM 753 O O . GLN A 1 97 ? 3.496 -9.930 -15.224 1.00 79.44 97 GLN A O 1
ATOM 758 N N . TYR A 1 98 ? 1.361 -9.998 -15.900 1.00 85.25 98 TYR A N 1
ATOM 759 C CA . TYR A 1 98 ? 1.370 -11.428 -16.205 1.00 85.25 98 TYR A CA 1
ATOM 760 C C . TYR A 1 98 ? 1.742 -11.688 -17.666 1.00 85.25 98 TYR A C 1
ATOM 762 O O . TYR A 1 98 ? 1.257 -10.980 -18.554 1.00 85.25 98 TYR A O 1
ATOM 770 N N . PRO A 1 99 ? 2.543 -12.733 -17.944 1.00 89.19 99 PRO A N 1
ATOM 771 C CA . PRO A 1 99 ? 2.852 -13.119 -19.308 1.00 89.19 99 PRO A CA 1
ATOM 772 C C . PRO A 1 99 ? 1.588 -13.588 -20.029 1.00 89.19 99 PRO A C 1
ATOM 774 O O . PRO A 1 99 ? 0.658 -14.135 -19.431 1.00 89.19 99 PRO A O 1
ATOM 777 N N . VAL A 1 100 ? 1.572 -13.403 -21.346 1.00 91.12 100 VAL A N 1
ATOM 778 C CA . VAL A 1 100 ? 0.474 -13.893 -22.186 1.00 91.12 100 VAL A CA 1
ATOM 779 C C . VAL A 1 100 ? 0.451 -15.427 -22.168 1.00 91.12 100 VAL A C 1
ATOM 781 O O . VAL A 1 100 ? -0.568 -16.024 -21.824 1.00 91.12 100 VAL A O 1
ATOM 784 N N . LYS A 1 101 ? 1.604 -16.050 -22.441 1.00 93.62 101 LYS A N 1
ATOM 785 C CA . LYS A 1 101 ? 1.803 -17.508 -22.466 1.00 93.62 101 LYS A CA 1
ATOM 786 C C . LYS A 1 101 ? 2.228 -18.063 -21.100 1.00 93.62 101 LYS A C 1
ATOM 788 O O . LYS A 1 101 ? 2.797 -17.314 -20.301 1.00 93.62 101 LYS A O 1
ATOM 793 N N . PRO A 1 102 ? 1.995 -19.360 -20.815 1.00 91.69 102 PRO A N 1
ATOM 794 C CA . PRO A 1 102 ? 2.556 -20.025 -19.643 1.00 91.69 102 PRO A CA 1
ATOM 795 C C . PRO A 1 102 ? 4.070 -19.823 -19.543 1.00 91.69 102 PRO A C 1
ATOM 797 O O . PRO A 1 102 ? 4.794 -19.962 -20.527 1.00 91.69 102 PRO A O 1
ATOM 800 N N . ASN A 1 103 ? 4.542 -19.503 -18.342 1.00 90.88 103 ASN A N 1
ATOM 801 C CA . ASN A 1 103 ? 5.952 -19.295 -18.046 1.00 90.88 103 ASN A CA 1
ATOM 802 C C . ASN A 1 103 ? 6.298 -20.092 -16.771 1.00 90.88 103 ASN A C 1
ATOM 804 O O . ASN A 1 103 ? 5.588 -19.938 -15.779 1.00 90.88 103 ASN A O 1
ATOM 808 N N . PRO A 1 104 ? 7.361 -20.922 -16.763 1.00 91.94 104 PRO A N 1
ATOM 809 C CA . PRO A 1 104 ? 7.715 -21.763 -15.614 1.00 91.94 104 PRO A CA 1
ATOM 810 C C . PRO A 1 104 ? 7.965 -21.002 -14.306 1.00 91.94 104 PRO A C 1
ATOM 812 O O . PRO A 1 104 ? 7.824 -21.569 -13.226 1.00 91.94 104 PRO A O 1
ATOM 815 N N . PHE A 1 105 ? 8.336 -19.725 -14.393 1.00 90.25 105 PHE A N 1
ATOM 816 C CA . PHE A 1 105 ? 8.722 -18.904 -13.247 1.00 90.25 105 PHE A CA 1
ATOM 817 C C . PHE A 1 105 ? 7.554 -18.142 -12.616 1.00 90.25 105 PHE A C 1
ATOM 819 O O . PHE A 1 105 ? 7.721 -17.525 -11.567 1.00 90.25 105 PHE A O 1
ATOM 826 N N . VAL A 1 106 ? 6.366 -18.171 -13.228 1.00 85.75 106 VAL A N 1
ATOM 827 C CA . VAL A 1 106 ? 5.175 -17.516 -12.682 1.00 85.75 106 VAL A CA 1
ATOM 828 C C . VAL A 1 106 ? 3.968 -18.434 -12.755 1.00 85.75 106 VAL A C 1
ATOM 830 O O . VAL A 1 106 ? 3.687 -19.084 -13.755 1.00 85.75 106 VAL A O 1
ATOM 833 N N . LYS A 1 107 ? 3.194 -18.458 -11.672 1.00 86.31 107 LYS A N 1
ATOM 834 C CA . LYS A 1 107 ? 2.020 -19.329 -11.570 1.00 86.31 107 LYS A CA 1
ATOM 835 C C . LYS A 1 107 ? 0.931 -18.979 -12.596 1.00 86.31 107 LYS A C 1
ATOM 837 O O . LYS A 1 107 ? 0.193 -19.867 -13.014 1.00 86.31 107 LYS A O 1
ATOM 842 N N . HIS A 1 108 ? 0.790 -17.711 -12.977 1.00 87.94 108 HIS A N 1
ATOM 843 C CA . HIS A 1 108 ? -0.342 -17.217 -13.768 1.00 87.94 108 HIS A CA 1
ATOM 844 C C . HIS A 1 108 ? 0.095 -16.686 -15.138 1.00 87.94 108 HIS A C 1
ATOM 846 O O . HIS A 1 108 ? 1.149 -16.064 -15.256 1.00 87.94 108 HIS A O 1
ATOM 852 N N . SER A 1 109 ? -0.749 -16.902 -16.149 1.00 91.50 109 SER A N 1
ATOM 853 C CA . SER A 1 109 ? -0.650 -16.318 -17.491 1.00 91.50 109 SER A CA 1
ATOM 854 C C . SER A 1 109 ? -2.043 -15.949 -18.005 1.00 91.50 109 SER A C 1
ATOM 856 O O . SER A 1 109 ? -3.044 -16.456 -17.490 1.00 91.50 109 SER A O 1
ATOM 858 N N . GLN A 1 110 ? -2.125 -15.083 -19.018 1.00 88.62 110 GLN A N 1
ATOM 859 C CA . GLN A 1 110 ? -3.416 -14.702 -19.605 1.00 88.62 110 GLN A CA 1
ATOM 860 C C . GLN A 1 110 ? -4.125 -15.912 -20.224 1.00 88.62 110 GLN A C 1
ATOM 862 O O . GLN A 1 110 ? -5.267 -16.187 -19.877 1.00 88.62 110 GLN A O 1
ATOM 867 N N . GLU A 1 111 ? -3.420 -16.711 -21.032 1.00 92.50 111 GLU A N 1
ATOM 868 C CA . GLU A 1 111 ? -3.979 -17.928 -21.643 1.00 92.50 111 GLU A CA 1
ATOM 869 C C . GLU A 1 111 ? -4.523 -18.933 -20.616 1.00 92.50 111 GLU A C 1
ATOM 871 O O . GLU A 1 111 ? -5.486 -19.644 -20.898 1.00 92.50 111 GLU A O 1
ATOM 876 N N . ARG A 1 112 ? -3.915 -19.009 -19.422 1.00 87.31 112 ARG A N 1
ATOM 877 C CA . ARG A 1 112 ? -4.387 -19.882 -18.341 1.00 87.31 112 ARG A CA 1
ATOM 878 C C . ARG A 1 112 ? -5.649 -19.339 -17.668 1.00 87.31 112 ARG A C 1
ATOM 880 O O . ARG A 1 112 ? -6.499 -20.135 -17.292 1.00 87.31 112 ARG A O 1
ATOM 887 N N . ASN A 1 113 ? -5.736 -18.024 -17.473 1.00 85.94 113 ASN A N 1
ATOM 888 C CA . ASN A 1 113 ? -6.817 -17.375 -16.723 1.00 85.94 113 ASN A CA 1
ATOM 889 C C . ASN A 1 113 ? -8.053 -17.050 -17.587 1.00 85.94 113 ASN A C 1
ATOM 891 O O . ASN A 1 113 ? -9.081 -16.669 -17.039 1.00 85.94 113 ASN A O 1
ATOM 895 N N . SER A 1 114 ? -7.947 -17.143 -18.916 1.00 84.56 114 SER A N 1
ATOM 896 C CA . SER A 1 114 ? -9.042 -16.886 -19.867 1.00 84.56 114 SER A CA 1
ATOM 897 C C . SER A 1 114 ? -9.817 -18.144 -20.288 1.00 84.56 114 SER A C 1
ATOM 899 O O . SER A 1 114 ? -10.610 -18.073 -21.225 1.00 84.56 114 SER A O 1
ATOM 901 N N . LYS A 1 115 ? -9.567 -19.284 -19.637 1.00 68.38 115 LYS A N 1
ATOM 902 C CA . LYS A 1 115 ? -10.330 -20.531 -19.784 1.00 68.38 115 LYS A CA 1
ATOM 903 C C . LYS A 1 115 ? -11.239 -20.715 -18.581 1.00 68.38 115 LYS A C 1
ATOM 905 O O . LYS A 1 115 ? -12.358 -21.221 -18.794 1.00 68.38 115 LYS A O 1
#

Foldseek 3Di:
DVVVVVVVNPDDDPDDLVCVQVVLCVVVVNFADQEAEDDPLAVVCQLSCLQRHGAQHEYEDADHRDDDDDDDVVSVVCCCPPNVSHNYHYHYNPDPPAAQDDDPVDPDHVVVVVD